Protein AF-A0A2H0REJ7-F1 (afdb_monomer)

Secondary structure (DSSP, 8-state):
----PEEEE--HHHHHHHHHHTT-EEEEETTGGGSSS---EEEE-S---S-EEE--HHHHHHHHHHTTEEEEEESB-TTSPBP--EEEEE-

Nearest PDB structures (foldseek):
  7drm-assembly2_D  TM=2.212E-01  e=5.272E-01  Plesiocystis pacifica SIR-1
  7drn-assembly2_D  TM=2.228E-01  e=1.537E+00  Plesiocystis pacifica SIR-1
  7mgv-assembly1_B  TM=3.082E-01  e=3.952E+00  Chryseobacterium gregarium DSM 19109

Structure (mmCIF, N/CA/C/O backbone):
data_AF-A0A2H0REJ7-F1
#
_entry.id   AF-A0A2H0REJ7-F1
#
loop_
_atom_site.group_PDB
_atom_site.id
_atom_site.type_symbol
_atom_site.label_atom_id
_atom_site.label_alt_id
_atom_site.label_comp_id
_atom_site.label_asym_id
_atom_site.label_entity_id
_atom_site.label_seq_id
_atom_site.pdbx_PDB_ins_code
_atom_site.Cartn_x
_atom_site.Cartn_y
_atom_site.Cartn_z
_atom_site.occupancy
_atom_site.B_iso_or_equiv
_atom_site.auth_seq_id
_atom_site.auth_comp_id
_atom_site.auth_asym_id
_atom_site.auth_atom_id
_atom_site.pdbx_PDB_model_num
ATOM 1 N N . MET A 1 1 ? 3.782 -11.991 -28.586 1.00 42.28 1 MET A N 1
ATOM 2 C CA . MET A 1 1 ? 3.269 -10.828 -27.837 1.00 42.28 1 MET A CA 1
ATOM 3 C C . MET A 1 1 ? 3.071 -11.299 -26.412 1.00 42.28 1 MET A C 1
ATOM 5 O O . MET A 1 1 ? 2.203 -12.134 -26.205 1.00 42.28 1 MET A O 1
ATOM 9 N N . SER A 1 2 ? 3.942 -10.912 -25.484 1.00 47.94 2 SER A N 1
ATOM 10 C CA . SER A 1 2 ? 3.871 -11.387 -24.099 1.00 47.94 2 SER A CA 1
ATOM 11 C C . SER A 1 2 ? 2.577 -10.890 -23.451 1.00 47.94 2 SER A C 1
ATOM 13 O O . SER A 1 2 ? 2.320 -9.688 -23.417 1.00 47.94 2 SER A O 1
ATOM 15 N N . GLU A 1 3 ? 1.730 -11.810 -22.990 1.00 53.28 3 GLU A N 1
ATOM 16 C CA . GLU A 1 3 ? 0.584 -11.483 -22.142 1.00 53.28 3 GLU A CA 1
ATOM 17 C C . GLU A 1 3 ? 1.124 -10.921 -20.826 1.00 53.28 3 GLU A C 1
ATOM 19 O O . GLU A 1 3 ? 1.715 -11.653 -20.034 1.00 53.28 3 GLU A O 1
ATOM 24 N N . ASN A 1 4 ? 0.932 -9.623 -20.578 1.00 63.12 4 ASN A N 1
ATOM 25 C CA . ASN A 1 4 ? 1.267 -9.028 -19.287 1.00 63.12 4 ASN A CA 1
ATOM 26 C C . ASN A 1 4 ? 0.192 -9.438 -18.268 1.00 63.12 4 ASN A C 1
ATOM 28 O O . ASN A 1 4 ? -0.769 -8.705 -18.010 1.00 63.12 4 ASN A O 1
ATOM 32 N N . LYS A 1 5 ? 0.293 -10.676 -17.776 1.00 75.25 5 LYS A N 1
ATOM 33 C CA . LYS A 1 5 ? -0.717 -11.306 -16.926 1.00 75.25 5 LYS A CA 1
ATOM 34 C C . LYS A 1 5 ? -0.795 -10.564 -15.594 1.00 75.25 5 LYS A C 1
ATOM 36 O O . LYS A 1 5 ? 0.181 -10.463 -14.858 1.00 75.25 5 LYS A O 1
ATOM 41 N N . ALA A 1 6 ? -1.968 -10.013 -15.296 1.00 83.81 6 ALA A N 1
ATOM 42 C CA . ALA A 1 6 ? -2.235 -9.428 -13.992 1.00 83.81 6 ALA A CA 1
ATOM 43 C C . ALA A 1 6 ? -2.693 -10.528 -13.026 1.00 83.81 6 ALA A C 1
ATOM 45 O O . ALA A 1 6 ? -3.572 -11.330 -13.347 1.00 83.81 6 ALA A O 1
ATOM 46 N N . HIS A 1 7 ? -2.100 -10.549 -11.841 1.00 90.62 7 HIS A N 1
ATOM 47 C CA . HIS A 1 7 ? -2.421 -11.461 -10.753 1.00 90.62 7 HIS A CA 1
ATOM 48 C C . HIS A 1 7 ? -3.226 -10.709 -9.7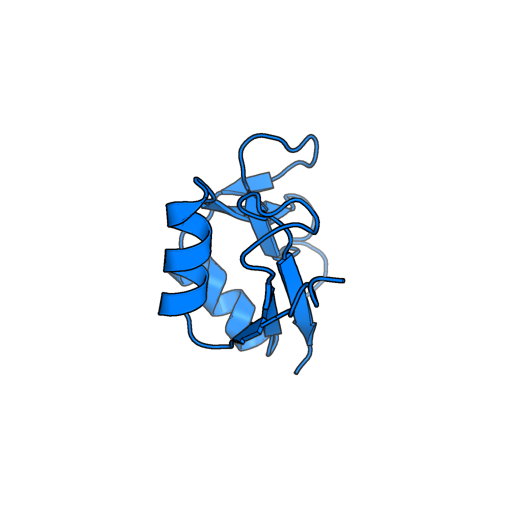03 1.00 90.62 7 HIS A C 1
ATOM 50 O O . HIS A 1 7 ? -3.012 -9.516 -9.503 1.00 90.62 7 HIS A O 1
ATOM 56 N N . HIS A 1 8 ? -4.156 -11.380 -9.026 1.00 93.38 8 HIS A N 1
ATOM 57 C CA . HIS A 1 8 ? -4.809 -10.799 -7.860 1.00 93.38 8 HIS A CA 1
ATOM 58 C C . HIS A 1 8 ? -4.689 -11.714 -6.648 1.00 93.38 8 HIS A C 1
ATOM 60 O O . HIS A 1 8 ? -4.702 -12.936 -6.773 1.00 93.38 8 HIS A O 1
ATOM 66 N N . THR A 1 9 ? -4.578 -11.115 -5.469 1.00 95.31 9 THR A N 1
ATOM 67 C CA . THR A 1 9 ? -4.492 -11.834 -4.200 1.00 95.31 9 THR A CA 1
ATOM 68 C C . THR A 1 9 ? -5.207 -11.070 -3.094 1.00 95.31 9 THR A C 1
ATOM 70 O O . THR A 1 9 ? -5.364 -9.850 -3.146 1.00 95.31 9 THR A O 1
ATOM 73 N N . ILE A 1 10 ? -5.637 -11.805 -2.077 1.00 96.38 10 ILE A N 1
ATOM 74 C CA . ILE A 1 10 ? -6.102 -11.259 -0.797 1.00 96.38 10 ILE A CA 1
ATOM 75 C C . ILE A 1 10 ? -5.154 -11.634 0.347 1.00 96.38 10 ILE A C 1
ATOM 77 O O . ILE A 1 10 ? -5.367 -11.227 1.482 1.00 96.38 10 ILE A O 1
ATOM 81 N N . GLN A 1 11 ? -4.116 -12.423 0.055 1.00 97.19 11 GLN A N 1
ATOM 82 C CA . GLN A 1 11 ? -3.178 -12.928 1.049 1.00 97.19 11 GLN A CA 1
ATOM 83 C C . GLN A 1 11 ? -2.192 -11.828 1.435 1.00 97.19 11 GLN A C 1
ATOM 85 O O . GLN A 1 11 ? -1.450 -11.328 0.587 1.00 97.19 11 GLN A O 1
ATOM 90 N N . HIS A 1 12 ? -2.177 -11.461 2.717 1.00 97.44 12 HIS A N 1
ATOM 91 C CA . HIS A 1 12 ? -1.379 -10.343 3.235 1.00 97.44 12 HIS A CA 1
ATOM 92 C C . HIS A 1 12 ? 0.118 -10.542 3.008 1.00 97.44 12 HIS A C 1
ATOM 94 O O . HIS A 1 12 ? 0.812 -9.605 2.621 1.00 97.44 12 HIS A O 1
ATOM 100 N N . GLU A 1 13 ? 0.603 -11.772 3.176 1.00 97.12 13 GLU A N 1
ATOM 101 C CA . GLU A 1 13 ? 2.003 -12.132 2.938 1.00 97.12 13 GLU A CA 1
ATOM 102 C C . GLU A 1 13 ? 2.440 -11.866 1.493 1.00 97.12 13 GLU A C 1
ATOM 104 O O . GLU A 1 13 ? 3.508 -11.300 1.278 1.00 97.12 13 GLU A O 1
ATOM 109 N N . VAL A 1 14 ? 1.582 -12.168 0.512 1.00 96.69 14 VAL A N 1
ATOM 110 C CA . VAL A 1 14 ? 1.881 -11.954 -0.910 1.00 96.69 14 VAL A CA 1
ATOM 111 C C . VAL A 1 14 ? 1.939 -10.461 -1.222 1.00 96.69 14 VAL A C 1
ATOM 113 O O . VAL A 1 14 ? 2.868 -10.011 -1.883 1.00 96.69 14 VAL A O 1
ATOM 116 N N . VAL A 1 15 ? 0.985 -9.673 -0.711 1.00 96.50 15 VAL A N 1
ATOM 117 C CA . VAL A 1 15 ? 0.980 -8.209 -0.896 1.00 96.50 15 VAL A CA 1
ATOM 118 C C . VAL A 1 15 ? 2.230 -7.580 -0.283 1.00 96.50 15 VAL A C 1
ATOM 120 O O . VAL A 1 15 ? 2.869 -6.732 -0.907 1.00 96.50 15 VAL A O 1
ATOM 123 N N . ARG A 1 16 ? 2.586 -8.007 0.933 1.00 96.88 16 ARG A N 1
ATOM 124 C CA . ARG A 1 16 ? 3.759 -7.511 1.649 1.00 96.88 16 ARG A CA 1
ATOM 125 C C . ARG A 1 16 ? 5.050 -7.853 0.916 1.00 96.88 16 ARG A C 1
ATOM 127 O O . ARG A 1 16 ? 5.834 -6.947 0.650 1.00 96.88 16 ARG A O 1
ATOM 134 N N . ALA A 1 17 ? 5.249 -9.124 0.574 1.00 96.19 17 ALA A N 1
ATOM 135 C CA . ALA A 1 17 ? 6.450 -9.583 -0.114 1.00 96.19 17 ALA A CA 1
ATOM 136 C C . ALA A 1 17 ? 6.618 -8.878 -1.467 1.00 96.19 17 ALA A C 1
ATOM 138 O O . ALA A 1 17 ? 7.692 -8.355 -1.755 1.00 96.19 17 ALA A O 1
ATOM 139 N N . TRP A 1 18 ? 5.536 -8.775 -2.247 1.00 95.94 18 TRP A N 1
ATOM 140 C CA . TRP A 1 18 ? 5.548 -8.090 -3.540 1.00 95.94 18 TRP A CA 1
ATOM 141 C C . TRP A 1 18 ? 5.981 -6.625 -3.413 1.00 95.94 18 TRP A C 1
ATOM 143 O O . TRP A 1 18 ? 6.799 -6.146 -4.203 1.00 95.94 18 TRP A O 1
ATOM 153 N N . ALA A 1 19 ? 5.447 -5.913 -2.414 1.00 95.88 19 ALA A N 1
ATOM 154 C CA . ALA A 1 19 ? 5.776 -4.514 -2.173 1.00 95.88 19 ALA A CA 1
ATOM 155 C C . ALA A 1 19 ? 7.223 -4.349 -1.691 1.00 95.88 19 ALA A C 1
ATOM 157 O O . ALA A 1 19 ? 7.953 -3.540 -2.260 1.00 95.88 19 ALA A O 1
ATOM 158 N N . GLU A 1 20 ? 7.649 -5.122 -0.688 1.00 94.88 20 GLU A N 1
ATOM 159 C CA . GLU A 1 20 ? 8.986 -5.023 -0.089 1.00 94.88 20 GLU A CA 1
ATOM 160 C C . GLU A 1 20 ? 10.096 -5.356 -1.099 1.00 94.88 20 GLU A C 1
ATOM 162 O O . GLU A 1 20 ? 11.079 -4.620 -1.176 1.00 94.88 20 GLU A O 1
ATOM 167 N N . GLU A 1 21 ? 9.907 -6.377 -1.944 1.00 94.38 21 GLU A N 1
ATOM 168 C CA . GLU A 1 21 ? 10.835 -6.723 -3.036 1.00 94.38 21 GLU A CA 1
ATOM 169 C C . GLU A 1 21 ? 11.054 -5.552 -4.007 1.00 94.38 21 GLU A C 1
ATOM 171 O O . GLU A 1 21 ? 12.138 -5.362 -4.557 1.00 94.38 21 GLU A O 1
ATOM 176 N N . ARG A 1 22 ? 10.028 -4.715 -4.182 1.00 94.12 22 ARG A N 1
ATOM 177 C CA . ARG A 1 22 ? 10.040 -3.546 -5.072 1.00 94.12 22 ARG A CA 1
ATOM 178 C C . ARG A 1 22 ? 10.419 -2.245 -4.356 1.00 94.12 22 ARG A C 1
ATOM 180 O O . ARG A 1 22 ? 10.358 -1.180 -4.977 1.00 94.12 22 ARG A O 1
ATOM 187 N N . GLY A 1 23 ? 10.810 -2.321 -3.079 1.00 92.88 23 GLY A N 1
ATOM 188 C CA . GLY A 1 23 ? 11.159 -1.174 -2.232 1.00 92.88 23 GLY A CA 1
ATOM 189 C C . GLY A 1 23 ? 9.955 -0.362 -1.742 1.00 92.88 23 GLY A C 1
ATOM 190 O O . GLY A 1 23 ? 10.120 0.766 -1.282 1.00 92.88 23 GLY A O 1
ATOM 191 N N . GLY A 1 24 ? 8.750 -0.915 -1.868 1.00 93.88 24 GLY A N 1
ATOM 192 C CA . GLY A 1 24 ? 7.494 -0.282 -1.500 1.00 93.88 24 GLY A CA 1
ATOM 193 C C . GLY A 1 24 ? 7.177 -0.388 -0.012 1.00 93.88 24 GLY A C 1
ATOM 194 O O . GLY A 1 24 ? 7.485 -1.390 0.635 1.00 93.88 24 GLY A O 1
ATOM 195 N N . LYS A 1 25 ? 6.507 0.633 0.529 1.00 94.12 25 LYS A N 1
ATOM 196 C CA . LYS A 1 25 ? 6.034 0.670 1.919 1.00 94.12 25 LYS A CA 1
ATOM 197 C C . LYS A 1 25 ? 4.529 0.916 2.010 1.00 94.12 25 LYS A C 1
ATOM 199 O O . LYS A 1 25 ? 3.977 1.626 1.172 1.00 94.12 25 LYS A O 1
ATOM 204 N N . PRO A 1 26 ? 3.845 0.359 3.020 1.00 94.88 26 PRO A N 1
ATOM 205 C CA . PRO A 1 26 ? 2.420 0.589 3.211 1.00 94.88 26 PRO A CA 1
ATOM 206 C C . PRO A 1 26 ? 2.151 2.049 3.589 1.00 94.88 26 PRO A C 1
ATOM 208 O O . PRO A 1 26 ? 2.759 2.597 4.510 1.00 94.88 26 PRO A O 1
ATOM 211 N N . ALA A 1 27 ? 1.216 2.680 2.887 1.00 92.06 27 ALA A N 1
ATOM 212 C CA . ALA A 1 27 ? 0.872 4.078 3.081 1.00 92.06 27 ALA A CA 1
ATOM 213 C C . ALA A 1 27 ? -0.624 4.350 2.878 1.00 92.06 27 ALA A C 1
ATOM 215 O O . ALA A 1 27 ? -1.368 3.571 2.272 1.00 92.06 27 ALA A O 1
ATOM 216 N N . VAL A 1 28 ? -1.065 5.502 3.375 1.00 87.69 28 VAL A N 1
ATOM 217 C CA . VAL A 1 28 ? -2.411 6.045 3.166 1.00 87.69 28 VAL A CA 1
ATOM 218 C C . VAL A 1 28 ? -2.331 7.512 2.760 1.00 87.69 28 VAL A C 1
ATOM 220 O O . VAL A 1 28 ? -1.456 8.232 3.224 1.00 87.69 28 VAL A O 1
ATOM 223 N N . ILE A 1 29 ? -3.254 7.996 1.926 1.00 81.62 29 ILE A N 1
ATOM 224 C CA . ILE A 1 29 ? -3.290 9.429 1.578 1.00 81.62 29 ILE A CA 1
ATOM 225 C C . ILE A 1 29 ? -3.748 10.258 2.791 1.00 81.62 29 ILE A C 1
ATOM 227 O O . ILE A 1 29 ? -4.907 10.145 3.230 1.00 81.62 29 ILE A O 1
ATOM 231 N N . SER A 1 30 ? -2.869 11.124 3.305 1.00 63.84 30 SER A N 1
ATOM 232 C CA . SER A 1 30 ? -3.170 12.052 4.397 1.00 63.84 30 SER A CA 1
ATOM 233 C C . SER A 1 30 ? -4.204 13.084 3.921 1.00 63.84 30 SER A C 1
ATOM 235 O O . SER A 1 30 ? -4.045 13.759 2.912 1.00 63.84 30 SER A O 1
ATOM 237 N N . GLY A 1 31 ? -5.356 13.126 4.600 1.00 57.59 31 GLY A N 1
ATOM 238 C CA . GLY A 1 31 ? -6.526 13.935 4.207 1.00 57.59 31 GLY A CA 1
ATOM 239 C C . GLY A 1 31 ? -7.777 13.118 3.869 1.00 57.59 31 GLY A C 1
ATOM 240 O O . GLY A 1 31 ? -8.896 13.611 3.983 1.00 57.59 31 GLY A O 1
ATOM 241 N N . SER A 1 32 ? -7.631 11.823 3.581 1.00 54.31 32 SER A N 1
ATOM 242 C CA . SER A 1 32 ? -8.783 10.922 3.400 1.00 54.31 32 SER A CA 1
ATOM 243 C C . SER A 1 32 ? -9.281 10.275 4.705 1.00 54.31 32 SER A C 1
ATOM 245 O O . SER A 1 32 ? -10.228 9.491 4.682 1.00 54.31 32 SER A O 1
ATOM 247 N N . ARG A 1 33 ? -8.715 10.654 5.866 1.00 49.78 33 ARG A N 1
ATOM 248 C CA . ARG A 1 33 ? -9.194 10.250 7.206 1.00 49.78 33 ARG A CA 1
ATOM 249 C C . ARG A 1 33 ? -10.622 10.738 7.515 1.00 49.78 33 ARG A C 1
ATOM 251 O O . ARG A 1 33 ? -11.336 10.045 8.227 1.00 49.78 33 ARG A O 1
ATOM 258 N N . GLN A 1 34 ? -11.071 11.868 6.953 1.00 49.03 34 GLN A N 1
ATOM 259 C CA . GLN A 1 34 ? -12.413 12.424 7.218 1.00 49.03 34 GLN A CA 1
ATOM 260 C C . GLN A 1 34 ? -13.548 11.778 6.396 1.00 49.03 34 GLN A C 1
ATOM 262 O O . GLN A 1 34 ? -14.721 11.945 6.725 1.00 49.03 34 GLN A O 1
ATOM 267 N N . LYS A 1 35 ? -13.249 11.007 5.341 1.00 48.75 35 LYS A N 1
ATOM 268 C CA . LYS A 1 35 ? -14.279 10.382 4.493 1.00 48.75 35 LYS A CA 1
ATOM 269 C C . LYS A 1 35 ? -14.639 8.975 4.967 1.00 48.75 35 LYS A C 1
ATOM 271 O O . LYS A 1 35 ? -14.355 8.049 4.230 1.00 48.75 35 LYS A O 1
ATOM 276 N N . LYS A 1 36 ? -15.251 8.806 6.151 1.00 45.09 36 LYS A N 1
ATOM 277 C CA . LYS A 1 36 ? -15.999 7.602 6.638 1.00 45.09 36 LYS A CA 1
ATOM 278 C C . LYS A 1 36 ? -15.345 6.196 6.470 1.00 45.09 36 LYS A C 1
ATOM 280 O O . LYS A 1 36 ? -15.937 5.204 6.865 1.00 45.09 36 LYS A O 1
ATOM 285 N N . TYR A 1 37 ? -14.138 6.120 5.915 1.00 43.97 37 TYR A N 1
ATOM 286 C CA . TYR A 1 37 ? -13.420 4.967 5.369 1.00 43.97 37 TYR A CA 1
ATOM 287 C C . TYR A 1 37 ? -11.941 5.387 5.281 1.00 43.97 37 TYR A C 1
ATOM 289 O O . TYR A 1 37 ? -11.425 5.648 4.197 1.00 43.97 37 TYR A O 1
ATOM 297 N N . GLY A 1 38 ? -11.285 5.603 6.425 1.00 50.66 38 GLY A N 1
ATOM 298 C CA . GLY A 1 38 ? -10.053 6.396 6.524 1.00 50.66 38 GLY A CA 1
ATOM 299 C C . GLY A 1 38 ? -8.904 5.979 5.599 1.00 50.66 38 GLY A C 1
ATOM 300 O O . GLY A 1 38 ? -8.403 4.873 5.713 1.00 50.66 38 GLY A O 1
ATOM 301 N N . GLY A 1 39 ? -8.437 6.864 4.716 1.00 60.78 39 GLY A N 1
ATOM 302 C CA . GLY A 1 39 ? -7.212 6.618 3.936 1.00 60.78 39 GLY A CA 1
ATOM 303 C C . GLY A 1 39 ? -7.445 5.868 2.620 1.00 60.78 39 GLY A C 1
ATOM 304 O O . GLY A 1 39 ? -7.866 4.720 2.662 1.00 60.78 39 GLY A O 1
ATOM 305 N N . ILE A 1 40 ? -7.145 6.416 1.439 1.00 78.56 40 ILE A N 1
ATOM 306 C CA . ILE A 1 40 ? -6.955 5.572 0.236 1.00 78.56 40 ILE A CA 1
ATOM 307 C C . ILE A 1 40 ? -5.653 4.785 0.435 1.00 78.56 40 ILE A C 1
ATOM 309 O O . ILE A 1 40 ? -4.615 5.412 0.639 1.00 78.56 40 ILE A O 1
ATOM 313 N N . LEU A 1 41 ? -5.714 3.445 0.397 1.00 89.25 41 LEU A N 1
ATOM 3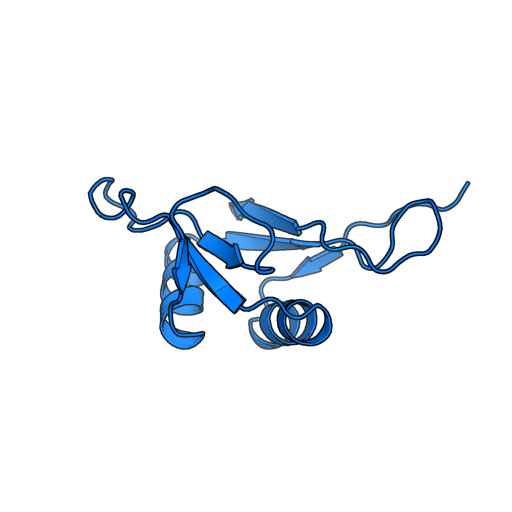14 C CA . LEU A 1 41 ? -4.527 2.594 0.538 1.00 89.25 41 LEU A CA 1
ATOM 315 C C . LEU A 1 41 ? -3.596 2.762 -0.662 1.00 89.25 41 LEU A C 1
ATOM 317 O O . LEU A 1 41 ? -4.028 2.750 -1.822 1.00 89.25 41 LEU A O 1
ATOM 321 N N . ARG A 1 42 ? -2.309 2.890 -0.355 1.00 91.44 42 ARG A N 1
ATOM 322 C CA . ARG A 1 42 ? -1.213 3.039 -1.306 1.00 91.44 42 ARG A CA 1
ATOM 323 C C . ARG A 1 42 ? -0.019 2.203 -0.856 1.00 91.44 42 ARG A C 1
ATOM 325 O O . ARG A 1 42 ? 0.209 2.010 0.330 1.00 91.44 42 ARG A O 1
ATOM 332 N N . ILE A 1 43 ? 0.747 1.734 -1.826 1.00 93.31 43 ILE A N 1
ATOM 333 C CA . ILE A 1 43 ? 2.141 1.347 -1.646 1.00 93.31 43 ILE A CA 1
ATOM 334 C C . ILE A 1 43 ? 2.981 2.535 -2.111 1.00 93.31 43 ILE A C 1
ATOM 336 O O . ILE A 1 43 ? 2.871 2.951 -3.269 1.00 93.31 43 ILE A O 1
ATOM 340 N N . ASP A 1 44 ? 3.744 3.108 -1.189 1.00 91.94 44 ASP A N 1
ATOM 341 C CA . ASP A 1 44 ? 4.671 4.201 -1.442 1.00 91.94 44 ASP A CA 1
ATOM 342 C C . ASP A 1 44 ? 6.013 3.643 -1.917 1.00 91.94 44 ASP A C 1
ATOM 344 O O . ASP A 1 44 ? 6.643 2.855 -1.216 1.00 91.94 44 ASP A O 1
ATOM 348 N N . PHE A 1 45 ? 6.436 4.056 -3.108 1.00 90.62 45 PHE A N 1
ATOM 349 C CA . PHE A 1 45 ? 7.722 3.695 -3.705 1.00 90.62 45 PHE A CA 1
ATOM 350 C C . PHE A 1 45 ? 8.739 4.844 -3.653 1.00 90.62 45 PHE A C 1
ATOM 352 O O . PHE A 1 45 ? 9.739 4.786 -4.360 1.00 90.62 45 PHE A O 1
ATOM 359 N N . TYR A 1 46 ? 8.493 5.889 -2.850 1.00 82.81 46 TYR A N 1
ATOM 360 C CA . TYR A 1 46 ? 9.328 7.096 -2.747 1.00 82.81 46 TYR A CA 1
ATOM 361 C C . TYR A 1 46 ? 9.406 7.945 -4.023 1.00 82.81 46 TYR A C 1
ATOM 363 O O . TYR A 1 46 ? 10.251 8.828 -4.144 1.00 82.81 46 TYR A O 1
ATOM 371 N N . GLU A 1 47 ? 8.506 7.697 -4.971 1.00 73.12 47 GLU A N 1
ATOM 372 C CA . GLU A 1 47 ? 8.448 8.375 -6.273 1.00 73.12 47 GLU A CA 1
ATOM 373 C C . GLU A 1 47 ? 7.247 9.329 -6.389 1.00 73.12 47 GLU A C 1
ATOM 375 O O . GLU A 1 47 ? 7.017 9.921 -7.442 1.00 73.12 47 GLU A O 1
ATOM 380 N N . GLN A 1 48 ? 6.434 9.447 -5.335 1.00 65.50 48 GLN A N 1
ATOM 381 C CA . GLN A 1 48 ? 5.101 10.046 -5.414 1.00 65.50 48 GLN A CA 1
ATOM 382 C C . GLN A 1 48 ? 5.095 11.496 -4.911 1.00 65.50 48 GLN A C 1
ATOM 384 O O . GLN A 1 48 ? 5.711 11.829 -3.903 1.00 65.50 48 GLN A O 1
ATOM 389 N N . THR A 1 49 ? 4.337 12.352 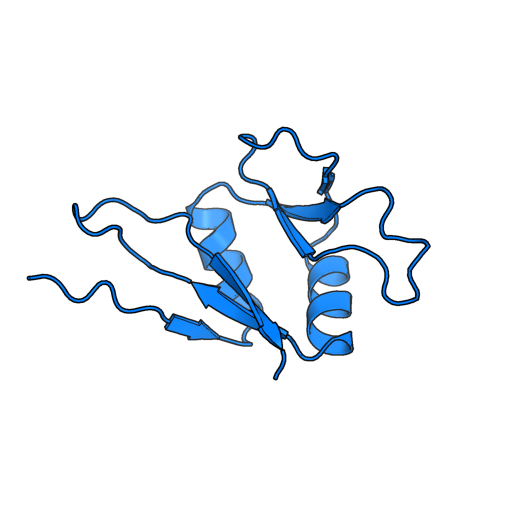-5.600 1.00 66.12 49 THR A N 1
ATOM 390 C CA . THR A 1 49 ? 4.028 13.734 -5.190 1.00 66.12 49 THR A CA 1
ATOM 391 C C . THR A 1 49 ? 2.750 13.839 -4.347 1.00 66.12 49 THR A C 1
ATOM 393 O O . THR A 1 49 ? 2.425 14.924 -3.864 1.00 66.12 49 THR A O 1
ATOM 396 N N . GLU A 1 50 ? 2.006 12.738 -4.172 1.00 71.31 50 GLU A N 1
ATOM 397 C CA . GLU A 1 50 ? 0.822 12.693 -3.305 1.00 71.31 50 GLU A CA 1
ATOM 398 C C . GLU A 1 50 ? 1.234 12.791 -1.819 1.00 71.31 50 GLU A C 1
ATOM 400 O O . GLU A 1 50 ? 2.265 12.237 -1.431 1.00 71.31 50 GLU A O 1
ATOM 405 N N . PRO A 1 51 ? 0.435 13.442 -0.951 1.00 79.12 51 PRO A N 1
ATOM 406 C CA . PRO A 1 51 ? 0.693 13.457 0.483 1.00 79.12 51 PRO A CA 1
ATOM 407 C C . PRO A 1 51 ? 0.366 12.074 1.063 1.00 79.12 51 PRO A C 1
ATOM 409 O O . PRO A 1 51 ? -0.783 11.748 1.373 1.00 79.12 51 PRO A O 1
ATOM 412 N N . LEU A 1 52 ? 1.386 11.226 1.155 1.00 85.75 52 LEU A N 1
ATOM 413 C CA . LEU A 1 52 ? 1.298 9.886 1.722 1.00 85.75 52 LEU A CA 1
ATOM 414 C C . LEU A 1 52 ? 1.774 9.898 3.175 1.00 85.75 52 LEU A C 1
ATOM 416 O O . LEU A 1 52 ? 2.805 10.471 3.511 1.00 85.75 52 LEU A O 1
ATOM 420 N N . GLU A 1 53 ? 1.011 9.250 4.048 1.00 86.94 53 GLU A N 1
ATOM 421 C CA . GLU A 1 53 ? 1.425 8.911 5.404 1.00 86.94 53 GLU A CA 1
ATOM 422 C C . GLU A 1 53 ? 1.793 7.427 5.420 1.00 86.94 53 GLU A C 1
ATOM 424 O O . GLU A 1 53 ? 0.947 6.568 5.155 1.00 86.94 53 GLU A O 1
ATOM 429 N N . THR A 1 54 ? 3.061 7.120 5.697 1.00 89.19 54 THR A N 1
ATOM 430 C CA . THR A 1 54 ? 3.501 5.739 5.925 1.00 89.19 54 THR A CA 1
ATOM 431 C C . THR A 1 54 ? 2.818 5.194 7.176 1.00 89.19 54 THR A C 1
ATOM 433 O O . THR A 1 54 ? 2.830 5.837 8.224 1.00 89.19 54 THR A O 1
ATOM 436 N N . VAL A 1 55 ? 2.249 3.996 7.074 1.00 91.00 55 VAL A N 1
ATOM 437 C CA . VAL A 1 55 ? 1.584 3.296 8.183 1.00 91.00 55 VAL A CA 1
ATOM 438 C C . VAL A 1 55 ? 2.269 1.960 8.447 1.00 91.00 55 VAL A C 1
ATOM 440 O O . VAL A 1 55 ? 3.186 1.570 7.729 1.00 91.00 55 VAL A O 1
ATOM 443 N N . SER A 1 56 ? 1.851 1.239 9.484 1.00 93.50 56 SER A N 1
ATOM 444 C CA . SER A 1 56 ? 2.321 -0.129 9.696 1.00 93.50 56 SER A CA 1
ATOM 445 C C . SER A 1 56 ? 1.596 -1.112 8.762 1.00 93.50 56 SER A C 1
ATOM 447 O O . SER A 1 56 ? 0.459 -0.873 8.350 1.00 93.50 56 SER A O 1
ATOM 449 N N . TRP A 1 57 ? 2.226 -2.248 8.438 1.00 95.38 57 TRP A N 1
ATOM 450 C CA . TRP A 1 57 ? 1.552 -3.336 7.714 1.00 95.38 57 TRP A CA 1
ATOM 451 C C . TRP A 1 57 ? 0.277 -3.831 8.426 1.00 95.38 57 TRP A C 1
ATOM 453 O O . TRP A 1 57 ? -0.732 -4.006 7.746 1.00 95.38 57 TRP A O 1
ATOM 463 N N . PRO A 1 58 ? 0.257 -4.019 9.762 1.00 94.25 58 PRO A N 1
ATOM 464 C CA . PRO A 1 58 ? -0.974 -4.350 10.481 1.00 94.25 58 PRO A CA 1
ATOM 465 C C . PRO A 1 58 ? -2.114 -3.341 10.274 1.00 94.25 58 PRO A C 1
ATOM 467 O O . PRO A 1 58 ? -3.240 -3.746 9.980 1.00 94.25 58 PRO A O 1
ATOM 470 N N . ASP A 1 59 ? -1.838 -2.036 10.360 1.00 91.31 59 ASP A N 1
ATOM 471 C CA . ASP A 1 59 ? -2.862 -0.999 10.145 1.00 91.31 59 ASP A CA 1
ATOM 472 C C . ASP A 1 59 ? -3.351 -0.999 8.694 1.00 91.31 59 ASP A C 1
ATOM 474 O O . ASP A 1 59 ? -4.549 -0.909 8.413 1.00 91.31 59 ASP A O 1
ATOM 478 N N . PHE A 1 60 ? -2.414 -1.160 7.762 1.00 93.31 60 PHE A N 1
ATOM 479 C CA . PHE A 1 60 ? -2.696 -1.274 6.341 1.00 93.31 60 PHE A CA 1
ATOM 480 C C . PHE A 1 60 ? -3.645 -2.441 6.042 1.00 93.31 60 PHE A C 1
ATOM 482 O O . PHE A 1 60 ? -4.659 -2.260 5.363 1.00 93.31 60 PHE A O 1
ATOM 489 N N . PHE A 1 61 ? -3.350 -3.631 6.575 1.00 94.31 61 PHE A N 1
ATOM 490 C CA . PHE A 1 61 ? -4.167 -4.821 6.347 1.00 94.31 61 PHE A CA 1
ATOM 491 C C . PHE A 1 61 ? -5.501 -4.784 7.088 1.00 94.31 61 PHE A C 1
ATOM 493 O O . PHE A 1 61 ? -6.495 -5.287 6.567 1.00 94.31 61 PHE A O 1
ATOM 500 N N . THR A 1 62 ? -5.567 -4.107 8.235 1.00 91.50 62 THR A N 1
ATOM 501 C CA . THR A 1 62 ? -6.839 -3.832 8.916 1.00 91.50 62 THR A CA 1
ATOM 502 C C . THR A 1 62 ? -7.792 -3.072 7.989 1.00 91.50 62 THR A C 1
ATOM 504 O O . THR A 1 62 ? -8.936 -3.480 7.803 1.00 91.50 62 THR A O 1
ATOM 507 N N . ILE A 1 63 ? -7.308 -2.016 7.327 1.00 88.94 63 ILE A N 1
ATOM 508 C CA . ILE A 1 63 ? -8.102 -1.246 6.356 1.00 88.94 63 ILE A CA 1
ATOM 509 C C . ILE A 1 63 ? -8.412 -2.0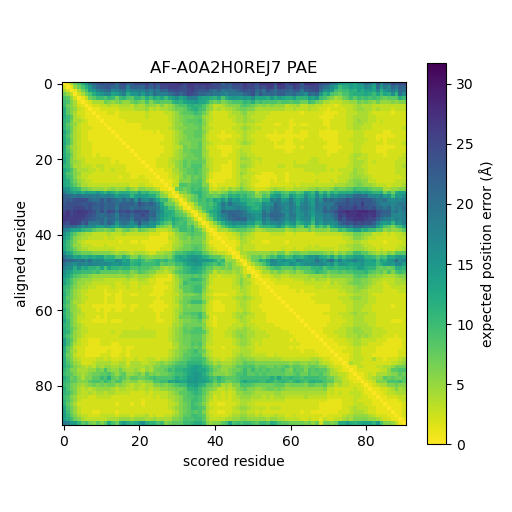77 5.099 1.00 88.94 63 ILE A C 1
ATOM 511 O O . ILE A 1 63 ? -9.498 -1.965 4.526 1.00 88.94 63 ILE A O 1
ATOM 515 N N . PHE A 1 64 ? -7.458 -2.892 4.645 1.00 91.69 64 PHE A N 1
ATOM 516 C CA . PHE A 1 64 ? -7.611 -3.750 3.469 1.00 91.69 64 PHE A CA 1
ATOM 517 C C . PHE A 1 64 ? -8.746 -4.771 3.643 1.00 91.69 64 PHE A C 1
ATOM 519 O O . PHE A 1 64 ? -9.566 -4.931 2.733 1.00 91.69 64 PHE A O 1
ATOM 526 N N . GLU A 1 65 ? -8.826 -5.411 4.812 1.00 92.25 65 GLU A N 1
ATOM 527 C CA . GLU A 1 65 ? -9.876 -6.377 5.149 1.00 92.25 65 GLU A CA 1
ATOM 528 C C . GLU A 1 65 ? -11.218 -5.708 5.446 1.00 92.25 65 GLU A C 1
ATOM 530 O O . GLU A 1 65 ? -12.234 -6.135 4.896 1.00 92.25 65 GLU A O 1
ATOM 535 N N . ASP A 1 66 ? -11.233 -4.618 6.223 1.00 90.19 66 ASP A N 1
ATOM 536 C CA . ASP A 1 66 ? -12.451 -3.840 6.511 1.00 90.19 66 ASP A CA 1
ATOM 537 C C . ASP A 1 66 ? -13.180 -3.435 5.219 1.00 90.19 66 ASP A C 1
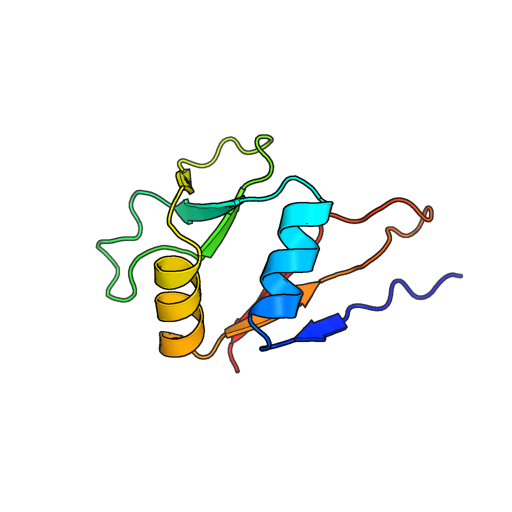ATOM 539 O O . ASP A 1 66 ? -14.405 -3.511 5.095 1.00 90.19 66 ASP A O 1
ATOM 543 N N . ARG A 1 67 ? -12.402 -3.092 4.190 1.00 88.00 67 ARG A N 1
ATOM 544 C CA . ARG A 1 67 ? -12.920 -2.677 2.883 1.00 88.00 67 ARG A CA 1
ATOM 545 C C . ARG A 1 67 ? -13.102 -3.798 1.881 1.00 88.00 67 ARG A C 1
ATOM 547 O O . ARG A 1 67 ? -13.499 -3.503 0.751 1.00 88.00 67 ARG A O 1
ATOM 554 N N . LYS A 1 68 ? -12.808 -5.041 2.268 1.00 91.75 68 LYS A N 1
ATOM 555 C CA . LYS A 1 68 ? -12.887 -6.221 1.404 1.00 91.75 68 LYS A CA 1
ATOM 556 C C . LYS A 1 68 ? -12.166 -5.968 0.080 1.00 91.75 68 LYS A C 1
ATOM 558 O O . LYS A 1 68 ? -12.767 -6.045 -0.987 1.00 91.75 68 LYS A O 1
ATOM 563 N N . LEU A 1 69 ? -10.890 -5.592 0.138 1.00 92.81 69 LEU A N 1
ATOM 564 C CA . LEU A 1 69 ? -10.110 -5.248 -1.055 1.00 92.81 69 LEU A CA 1
ATOM 565 C C . LEU A 1 69 ? -9.301 -6.435 -1.566 1.00 92.81 69 LEU A C 1
ATOM 567 O O . LEU A 1 69 ? -8.830 -7.237 -0.778 1.00 92.81 69 LEU A O 1
ATOM 571 N N . ALA A 1 70 ? -9.123 -6.565 -2.872 1.00 94.44 70 ALA A N 1
ATOM 572 C CA . ALA A 1 70 ? -8.151 -7.465 -3.480 1.00 94.44 70 ALA A CA 1
ATOM 573 C C . ALA A 1 70 ? -6.992 -6.652 -4.060 1.00 94.44 70 ALA A C 1
ATOM 575 O O . ALA A 1 70 ? -7.189 -5.549 -4.575 1.00 94.44 70 ALA A O 1
ATOM 576 N N . PHE A 1 71 ? -5.785 -7.196 -3.973 1.00 96.00 71 PHE A N 1
ATOM 577 C CA . PHE A 1 71 ? -4.582 -6.607 -4.534 1.00 96.00 71 PHE A CA 1
ATOM 578 C C . PHE A 1 71 ? -4.341 -7.177 -5.925 1.00 96.00 71 PHE A C 1
ATOM 580 O O . PHE A 1 71 ? -3.990 -8.345 -6.049 1.00 96.00 71 PHE A O 1
ATOM 587 N N . LEU A 1 72 ? -4.562 -6.366 -6.957 1.00 93.94 72 LEU A N 1
ATOM 588 C CA . LEU A 1 72 ? -4.219 -6.672 -8.341 1.00 93.94 72 LEU A CA 1
ATOM 589 C C . LEU A 1 72 ? -2.818 -6.134 -8.624 1.00 93.94 72 LEU A C 1
ATOM 591 O O . LEU A 1 72 ? -2.574 -4.953 -8.391 1.00 93.94 72 LEU A O 1
ATOM 595 N N . PHE A 1 73 ? -1.935 -6.951 -9.177 1.00 93.69 73 PHE A N 1
ATOM 596 C CA . PHE A 1 73 ? -0.565 -6.573 -9.502 1.00 93.69 73 PHE A CA 1
ATOM 597 C C . PHE A 1 73 ? -0.090 -7.226 -10.795 1.00 93.69 73 PHE A C 1
ATOM 599 O O . PHE A 1 73 ? -0.696 -8.171 -11.303 1.00 93.69 73 PHE A O 1
ATOM 606 N N . GLN A 1 74 ? 0.993 -6.692 -11.344 1.00 92.38 74 GLN A N 1
ATOM 607 C CA . GLN A 1 74 ? 1.734 -7.304 -12.440 1.00 92.38 74 GLN A CA 1
ATOM 608 C C . GLN A 1 74 ? 3.159 -7.578 -11.970 1.00 92.38 74 GLN A C 1
ATOM 610 O O . GLN A 1 74 ? 3.744 -6.761 -11.260 1.00 92.38 74 GLN A O 1
ATOM 615 N N . GLU A 1 75 ? 3.702 -8.721 -12.373 1.00 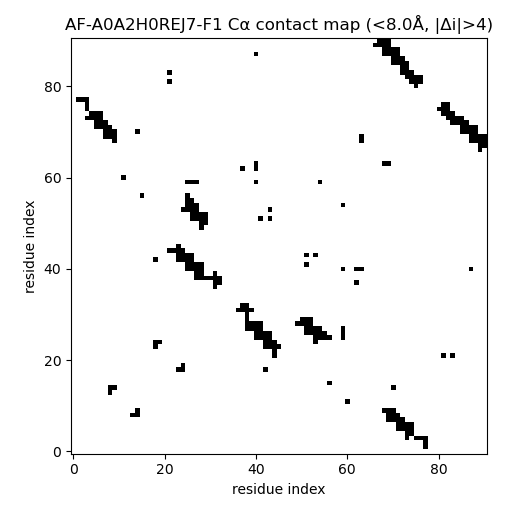88.44 75 GLU A N 1
ATOM 616 C CA . GLU A 1 75 ? 5.081 -9.092 -12.051 1.00 88.44 75 GLU A CA 1
ATOM 617 C C . GLU A 1 75 ? 6.067 -8.305 -12.914 1.00 88.44 75 GLU A C 1
ATOM 619 O O . GLU A 1 75 ? 6.988 -7.667 -12.397 1.00 88.44 75 GLU A O 1
ATOM 624 N N . GLU A 1 76 ? 5.801 -8.268 -14.220 1.00 87.50 76 GLU A N 1
ATOM 625 C CA . GLU A 1 76 ? 6.668 -7.680 -15.235 1.00 87.50 76 GLU A CA 1
ATOM 626 C C . GLU A 1 76 ? 5.921 -6.632 -16.077 1.00 87.50 76 GLU A C 1
ATOM 628 O O . GLU A 1 76 ? 4.691 -6.535 -16.050 1.00 87.50 76 GLU A O 1
ATOM 633 N N . THR A 1 77 ? 6.663 -5.777 -16.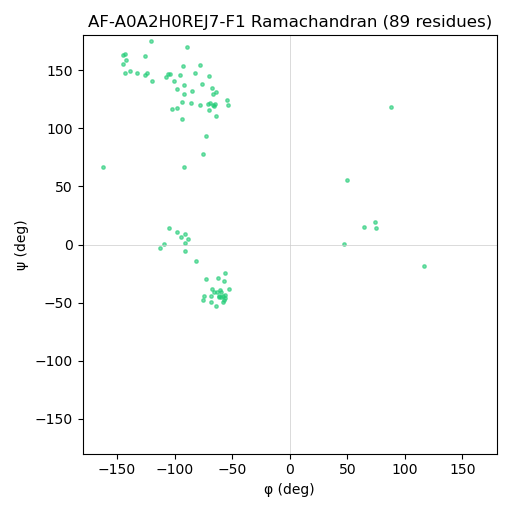777 1.00 84.25 77 THR A N 1
ATOM 634 C CA . THR A 1 77 ? 6.157 -4.883 -17.823 1.00 84.25 77 THR A CA 1
ATOM 635 C C . THR A 1 77 ? 6.19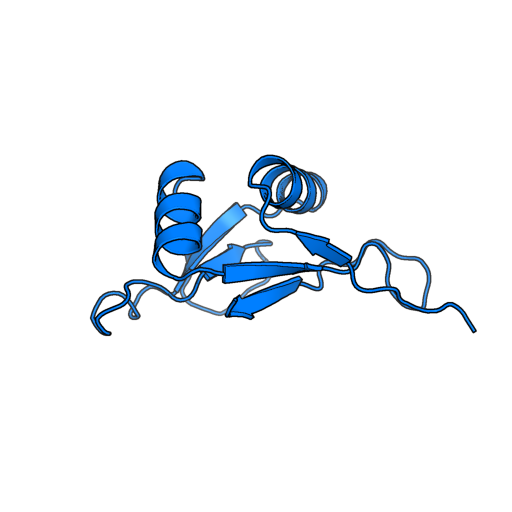7 -5.586 -19.180 1.00 84.25 77 THR A C 1
ATOM 637 O O . THR A 1 77 ? 6.842 -6.620 -19.335 1.00 84.25 77 THR A O 1
ATOM 640 N N . ALA A 1 78 ? 5.586 -4.983 -20.206 1.00 81.56 78 ALA A N 1
ATOM 641 C CA . ALA A 1 78 ? 5.643 -5.511 -21.574 1.00 81.56 78 ALA A CA 1
ATOM 642 C C . ALA A 1 78 ? 7.083 -5.697 -22.107 1.00 81.56 78 ALA A C 1
ATOM 644 O O . ALA A 1 78 ? 7.309 -6.543 -22.969 1.00 81.56 78 ALA A O 1
ATOM 645 N N . ASP A 1 79 ? 8.045 -4.941 -21.568 1.00 81.44 79 ASP A N 1
ATOM 646 C CA . ASP A 1 79 ? 9.472 -5.014 -21.898 1.00 81.44 79 ASP A CA 1
ATOM 647 C C . ASP A 1 79 ? 10.267 -5.985 -20.995 1.00 81.44 79 ASP A C 1
ATOM 649 O O . ASP A 1 79 ? 11.497 -5.974 -21.024 1.00 81.44 79 ASP A O 1
ATOM 653 N N . GLY A 1 80 ? 9.598 -6.783 -20.151 1.00 82.12 80 GLY A N 1
ATOM 654 C CA . GLY A 1 80 ? 10.232 -7.761 -19.253 1.00 82.12 80 GLY A CA 1
ATOM 655 C C . GLY A 1 80 ? 10.937 -7.154 -18.034 1.00 82.12 80 GLY A C 1
ATOM 656 O O . GLY A 1 80 ? 11.820 -7.776 -17.452 1.00 82.12 80 GLY A O 1
ATOM 657 N N . LYS A 1 81 ? 10.606 -5.914 -17.653 1.00 86.06 81 LYS A N 1
ATOM 658 C CA . LYS A 1 81 ? 11.159 -5.271 -16.446 1.00 86.06 81 LYS A CA 1
ATOM 659 C C . LYS A 1 81 ? 10.246 -5.510 -15.253 1.00 86.06 81 LYS A C 1
ATOM 661 O O . LYS A 1 81 ? 9.041 -5.613 -15.436 1.00 86.06 81 LYS A O 1
ATOM 666 N N . VAL A 1 82 ? 10.783 -5.491 -14.033 1.00 86.88 82 VAL A N 1
ATOM 667 C CA . VAL A 1 82 ? 9.969 -5.555 -12.805 1.00 86.88 82 VAL A CA 1
ATOM 668 C C . VAL A 1 82 ? 8.920 -4.441 -12.813 1.00 86.88 82 VAL A C 1
ATOM 670 O O . VAL A 1 82 ? 9.248 -3.259 -12.945 1.00 86.88 82 VAL A O 1
ATOM 673 N N . SER A 1 83 ? 7.651 -4.818 -12.675 1.00 89.31 83 SER A N 1
ATOM 674 C CA . SER A 1 83 ? 6.538 -3.874 -12.661 1.00 89.31 83 SER A CA 1
ATOM 675 C C . SER A 1 83 ? 6.210 -3.431 -11.240 1.00 89.31 83 SER A C 1
ATOM 677 O O . SER A 1 83 ? 6.134 -4.240 -10.319 1.00 89.31 83 SER A O 1
ATOM 679 N N . ARG A 1 84 ? 5.967 -2.128 -11.069 1.00 91.62 84 ARG A N 1
ATOM 680 C CA . ARG A 1 84 ? 5.373 -1.538 -9.855 1.00 91.62 84 ARG A CA 1
ATOM 681 C C . ARG A 1 84 ? 3.872 -1.292 -10.015 1.00 91.62 84 ARG A C 1
ATOM 683 O O . ARG A 1 84 ? 3.263 -0.602 -9.200 1.00 91.62 84 ARG A O 1
ATOM 690 N N . PHE A 1 85 ? 3.263 -1.816 -11.078 1.00 91.12 85 PHE A N 1
ATOM 691 C CA . PHE A 1 85 ? 1.838 -1.645 -11.311 1.00 91.12 85 PHE A CA 1
ATOM 692 C C . PHE A 1 85 ? 1.032 -2.462 -10.303 1.00 91.12 85 PHE A C 1
ATOM 694 O O . PHE A 1 85 ? 1.113 -3.691 -10.271 1.00 91.12 85 PHE A O 1
ATOM 701 N N . TYR A 1 86 ? 0.192 -1.765 -9.541 1.00 92.94 86 TYR A N 1
ATOM 702 C CA . TYR A 1 86 ? -0.805 -2.381 -8.685 1.00 92.94 86 TYR A CA 1
ATOM 703 C C . TYR A 1 86 ? -2.108 -1.579 -8.665 1.00 92.94 86 TYR A C 1
ATOM 705 O O . TYR A 1 86 ? -2.140 -0.380 -8.952 1.00 92.94 86 TYR A O 1
ATOM 713 N N . LYS A 1 87 ? -3.199 -2.245 -8.285 1.00 91.31 87 LYS A N 1
ATOM 714 C CA . LYS A 1 87 ? -4.494 -1.637 -7.973 1.00 91.31 87 LYS A CA 1
ATOM 715 C C . LYS A 1 87 ? -5.148 -2.367 -6.806 1.00 91.31 87 LYS A C 1
ATOM 717 O O . LYS A 1 87 ? -5.037 -3.581 -6.680 1.00 91.31 87 LYS A O 1
ATOM 722 N N . PHE A 1 88 ? -5.906 -1.628 -6.002 1.00 91.69 88 PHE A N 1
ATOM 723 C CA . PHE A 1 88 ? -6.849 -2.215 -5.054 1.00 91.69 88 PHE A CA 1
ATOM 724 C C . PHE A 1 88 ? -8.230 -2.292 -5.699 1.00 91.69 88 PHE A C 1
ATOM 726 O O . PHE A 1 88 ? -8.772 -1.277 -6.138 1.00 91.69 88 PHE A O 1
ATOM 733 N N . LEU A 1 89 ? -8.790 -3.494 -5.765 1.00 88.88 89 LEU A N 1
ATOM 734 C CA . LEU A 1 89 ? -10.127 -3.763 -6.288 1.00 88.88 89 LEU A CA 1
ATOM 735 C C . LEU A 1 89 ? -11.074 -4.050 -5.125 1.00 88.88 89 LEU A C 1
ATOM 737 O O . LEU A 1 89 ? -10.650 -4.637 -4.137 1.00 88.88 89 LEU A O 1
ATOM 741 N N . LYS A 1 90 ? -12.349 -3.674 -5.230 1.00 87.94 9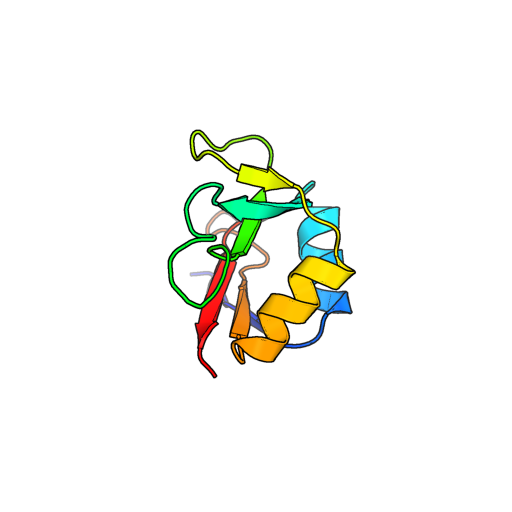0 LYS A N 1
ATOM 742 C CA . LYS A 1 90 ? -13.361 -4.159 -4.279 1.00 87.94 90 LYS A CA 1
ATOM 743 C C . LYS A 1 90 ? -13.731 -5.605 -4.613 1.00 87.94 90 LYS A C 1
ATOM 745 O O . LYS A 1 90 ? -13.870 -5.923 -5.793 1.00 87.94 90 LYS A O 1
ATOM 750 N N . ARG A 1 91 ? -13.862 -6.432 -3.577 1.00 83.44 91 ARG A N 1
ATOM 751 C CA . ARG A 1 91 ? -14.438 -7.779 -3.635 1.00 83.44 91 ARG A CA 1
ATOM 752 C C . ARG A 1 91 ? -15.963 -7.707 -3.563 1.00 83.44 91 ARG A C 1
ATOM 754 O O . ARG A 1 91 ? -16.478 -6.795 -2.871 1.00 83.44 91 ARG A O 1
#

Sequence (91 aa):
MSENKAHHTIQHEVVRAWAEERGGKPAVISGSRQKKYGGILRIDFYEQTEPLETVSWPDFFTIFEDRKLAFLFQEETADGKVSRFYKFLKR

pLDDT: mean 83.82, std 15.13, range [42.28, 97.44]

Organism: NCBI:txid1975045

Foldseek 3Di:
DDDQDKDKDLDLVVVVVLLVVLVWAWWFQPPQCPVPLRGDTDTDNVPDPTRIDGDDSVVSSVSCVVQQWMKIDTQADPVRHGDPDIDIDHD

Radius of gyration: 13.43 Å; Cα contacts (8 Å, |Δi|>4): 141; chains: 1; bounding box: 27×27×38 Å

Solvent-accessible surface area (backbone atoms only — not comparable to full-atom values): 5430 Å² total; per-residue (Å²): 132,80,78,72,64,72,46,72,45,74,54,65,68,60,57,49,51,59,32,50,80,68,64,27,41,45,22,25,35,66,78,32,59,80,60,95,58,63,31,58,82,42,71,42,64,90,80,72,89,67,62,66,40,78,54,51,64,70,61,49,50,50,54,38,57,78,60,41,42,30,44,35,34,29,68,44,40,90,85,73,42,84,36,87,55,68,47,80,40,79,108

Mean predicted aligned error: 6.22 Å